Protein AF-A0A950S418-F1 (afdb_monomer_lite)

Sequence (126 aa):
MRTHSRLTGGVRLLCALWLIGSAVWALTDPARAQAVMGIPMGALLAIAGLSFTVGAFLLTGFMSRVCGLVLVGLGVWQTASFGFSVPPIVLAVLGAYFALRGGGAWAMDIYVQKMQDRVRQKALNS

pLDDT: mean 74.9, std 9.91, range [45.03, 87.0]

Structure (mmCIF, N/CA/C/O backbone):
data_AF-A0A950S418-F1
#
_entry.id   AF-A0A950S418-F1
#
loop_
_atom_site.group_PDB
_atom_site.id
_atom_site.type_symbol
_atom_site.label_atom_id
_atom_site.label_alt_id
_atom_site.label_comp_id
_atom_site.label_asym_id
_atom_site.label_entity_id
_atom_site.label_seq_id
_atom_site.pdbx_PDB_ins_code
_atom_site.Cartn_x
_atom_site.Cartn_y
_atom_site.Cartn_z
_atom_site.occupancy
_atom_site.B_iso_or_equiv
_atom_site.auth_seq_id
_atom_site.auth_comp_id
_atom_site.auth_asym_id
_atom_site.auth_atom_id
_atom_site.pdbx_PDB_model_num
ATOM 1 N N . MET A 1 1 ? -24.968 -7.116 12.101 1.00 46.38 1 MET A N 1
ATOM 2 C CA . MET A 1 1 ? -24.102 -5.953 11.776 1.00 46.38 1 MET A CA 1
ATOM 3 C C . MET A 1 1 ? -22.608 -6.098 12.141 1.00 46.38 1 MET A C 1
ATOM 5 O O . MET A 1 1 ? -21.817 -5.330 11.616 1.00 46.38 1 MET A O 1
ATOM 9 N N . ARG A 1 2 ? -22.155 -7.076 12.954 1.00 45.03 2 ARG A N 1
ATOM 10 C CA . ARG A 1 2 ? -20.724 -7.216 13.345 1.00 45.03 2 ARG A CA 1
ATOM 11 C C . ARG A 1 2 ? -19.779 -7.804 12.277 1.00 45.03 2 ARG A C 1
ATOM 13 O O . ARG A 1 2 ? -18.569 -7.633 12.377 1.00 45.03 2 ARG A O 1
ATOM 20 N N . THR A 1 3 ? -20.300 -8.490 11.262 1.00 49.09 3 THR A N 1
ATOM 21 C CA . THR A 1 3 ? -19.509 -9.189 10.230 1.00 49.09 3 THR A CA 1
ATOM 22 C C . THR A 1 3 ? -18.834 -8.246 9.234 1.00 49.09 3 THR A C 1
ATOM 24 O O . THR A 1 3 ? -17.681 -8.470 8.876 1.00 49.09 3 THR A O 1
ATOM 27 N N . HIS A 1 4 ? -19.490 -7.146 8.849 1.00 46.62 4 HIS A N 1
ATOM 28 C CA . HIS A 1 4 ? -18.932 -6.191 7.882 1.00 46.62 4 HIS A CA 1
ATOM 29 C C . HIS A 1 4 ? -17.680 -5.460 8.395 1.00 46.62 4 HIS A C 1
ATOM 31 O O . HIS A 1 4 ? -16.752 -5.242 7.624 1.00 46.62 4 HIS A O 1
ATOM 37 N N . SER A 1 5 ? -17.613 -5.148 9.694 1.00 53.38 5 SER A N 1
ATOM 38 C CA . SER A 1 5 ? -16.455 -4.476 10.308 1.00 53.38 5 SER A CA 1
ATOM 39 C C . SER A 1 5 ? -15.208 -5.378 10.352 1.00 53.38 5 SER A C 1
ATOM 41 O O . SER A 1 5 ? -14.100 -4.924 10.063 1.00 53.38 5 SER A O 1
ATOM 43 N N . ARG A 1 6 ? -15.384 -6.685 10.610 1.00 59.31 6 ARG A N 1
ATOM 44 C CA . ARG A 1 6 ? -14.278 -7.663 10.619 1.00 59.31 6 ARG A CA 1
ATOM 45 C C . ARG A 1 6 ? -13.683 -7.888 9.229 1.00 59.31 6 ARG A C 1
ATOM 47 O O . ARG A 1 6 ? -12.469 -8.006 9.102 1.00 59.31 6 ARG A O 1
ATOM 54 N N . LEU A 1 7 ? -14.526 -7.910 8.197 1.00 67.06 7 LEU A N 1
ATOM 55 C CA . LEU A 1 7 ? -14.111 -8.162 6.815 1.00 67.06 7 LEU A CA 1
ATOM 56 C C . LEU A 1 7 ? -13.256 -7.007 6.272 1.00 67.06 7 LEU A C 1
ATOM 58 O O . LEU A 1 7 ? -12.179 -7.236 5.731 1.00 67.06 7 LEU A O 1
ATOM 62 N N . THR A 1 8 ? -13.666 -5.758 6.516 1.00 67.75 8 THR A N 1
ATOM 63 C CA . THR A 1 8 ? -12.872 -4.571 6.158 1.00 67.75 8 THR A CA 1
ATOM 64 C C . THR A 1 8 ? -11.548 -4.509 6.928 1.00 67.75 8 THR A C 1
ATOM 66 O O . THR A 1 8 ? -10.521 -4.168 6.342 1.00 67.75 8 THR A O 1
ATOM 69 N N . GLY A 1 9 ? -11.540 -4.890 8.212 1.00 67.19 9 GLY A N 1
ATOM 70 C CA . GLY A 1 9 ? -10.311 -5.003 9.005 1.00 67.19 9 GLY A CA 1
ATOM 71 C C . GLY A 1 9 ? -9.343 -6.066 8.473 1.00 67.19 9 GLY A C 1
ATOM 72 O O . GLY A 1 9 ? -8.149 -5.798 8.356 1.00 67.19 9 GLY A O 1
ATOM 73 N N . GLY A 1 10 ? -9.854 -7.239 8.085 1.00 76.00 10 GLY A N 1
ATOM 74 C CA . GLY A 1 10 ? -9.055 -8.317 7.493 1.00 76.00 10 GLY A CA 1
ATOM 75 C C . GLY A 1 10 ? -8.451 -7.937 6.140 1.00 76.00 10 GLY A C 1
ATOM 76 O O . GLY A 1 10 ? -7.256 -8.124 5.930 1.00 76.00 10 GLY A O 1
ATOM 77 N N . VAL A 1 11 ? -9.242 -7.323 5.253 1.00 77.38 11 VAL A N 1
ATOM 78 C CA . VAL A 1 11 ? -8.758 -6.834 3.947 1.00 77.38 11 VAL A CA 1
ATOM 79 C C . VAL A 1 11 ? -7.674 -5.769 4.129 1.00 77.38 11 VAL A C 1
ATOM 81 O O . VAL A 1 11 ? -6.659 -5.800 3.435 1.00 77.38 11 VAL A O 1
ATOM 84 N N . ARG A 1 12 ? -7.841 -4.865 5.103 1.00 76.56 12 ARG A N 1
ATOM 85 C CA . ARG A 1 12 ? -6.823 -3.867 5.463 1.00 76.56 12 ARG A CA 1
ATOM 86 C C . ARG A 1 12 ? -5.521 -4.518 5.913 1.00 76.56 12 ARG A C 1
ATOM 88 O O . ARG A 1 12 ? -4.457 -4.118 5.455 1.00 76.56 12 ARG A O 1
ATOM 95 N N . LEU A 1 13 ? -5.612 -5.513 6.791 1.00 79.25 13 LEU A N 1
ATOM 96 C CA . LEU A 1 13 ? -4.450 -6.194 7.352 1.00 79.25 13 LEU A CA 1
ATOM 97 C C . LEU A 1 13 ? -3.696 -6.999 6.283 1.00 79.25 13 LEU A C 1
ATOM 99 O O . LEU A 1 13 ? -2.480 -6.880 6.184 1.00 79.25 13 LEU A O 1
ATOM 103 N N . LEU A 1 14 ? -4.415 -7.736 5.431 1.00 83.62 14 LEU A N 1
ATOM 104 C CA . LEU A 1 14 ? -3.823 -8.464 4.304 1.00 83.62 14 LEU A CA 1
ATOM 105 C C . LEU A 1 14 ? -3.154 -7.522 3.298 1.00 83.62 14 LEU A C 1
ATOM 107 O O . LEU A 1 14 ? -2.020 -7.768 2.894 1.00 83.62 14 LEU A O 1
ATOM 111 N N . CYS A 1 15 ? -3.821 -6.425 2.928 1.00 81.50 15 CYS A N 1
ATOM 112 C CA . CYS A 1 15 ? -3.255 -5.437 2.010 1.00 81.50 15 CYS A CA 1
ATOM 113 C C . CYS A 1 15 ? -1.997 -4.785 2.598 1.00 81.50 15 CYS A C 1
ATOM 115 O O . CYS A 1 15 ? -0.991 -4.646 1.907 1.00 81.50 15 CYS A O 1
ATOM 117 N N . ALA A 1 16 ? -2.016 -4.455 3.889 1.00 82.81 16 ALA A N 1
ATOM 118 C CA . ALA A 1 16 ? -0.870 -3.867 4.561 1.00 82.81 16 ALA A CA 1
ATOM 119 C C . ALA A 1 16 ? 0.334 -4.819 4.634 1.00 82.81 16 ALA A C 1
ATOM 121 O O . ALA A 1 16 ? 1.454 -4.411 4.334 1.00 82.81 16 ALA A O 1
ATOM 122 N N . LEU A 1 17 ? 0.105 -6.091 4.976 1.00 85.62 17 LEU A N 1
ATOM 123 C CA . LEU A 1 17 ? 1.155 -7.113 4.981 1.00 85.62 17 LEU A CA 1
ATOM 124 C C . LEU A 1 17 ? 1.742 -7.324 3.585 1.00 85.62 17 LEU A C 1
ATOM 126 O O . LEU A 1 17 ? 2.958 -7.431 3.444 1.00 85.62 17 LEU A O 1
ATOM 130 N N . TRP A 1 18 ? 0.894 -7.338 2.556 1.00 85.94 18 TRP A N 1
ATOM 131 C CA . TRP A 1 18 ? 1.340 -7.467 1.173 1.00 85.94 18 TRP A CA 1
ATOM 132 C C . TRP A 1 18 ? 2.202 -6.276 0.728 1.00 85.94 18 TRP A C 1
ATOM 134 O O . TRP A 1 18 ? 3.260 -6.482 0.137 1.00 85.94 18 TRP A O 1
ATOM 144 N N . LEU A 1 19 ? 1.797 -5.043 1.056 1.00 83.62 19 LEU A N 1
ATOM 145 C CA . LEU A 1 19 ? 2.548 -3.821 0.737 1.00 83.62 19 LEU A CA 1
ATOM 146 C C . LEU A 1 19 ? 3.904 -3.754 1.451 1.00 83.62 19 LEU A C 1
ATOM 148 O O . LEU A 1 19 ? 4.902 -3.361 0.854 1.00 83.62 19 LEU A O 1
ATOM 152 N N . ILE A 1 20 ? 3.949 -4.148 2.725 1.00 86.00 20 ILE A N 1
ATOM 153 C CA . ILE A 1 20 ? 5.199 -4.186 3.490 1.00 86.00 20 ILE A CA 1
ATOM 154 C C . ILE A 1 20 ? 6.109 -5.287 2.948 1.00 86.00 20 ILE A C 1
ATOM 156 O O . ILE A 1 20 ? 7.289 -5.039 2.723 1.00 86.00 20 ILE A O 1
ATOM 160 N N . GLY A 1 21 ? 5.574 -6.485 2.701 1.00 85.50 21 GLY A N 1
ATOM 161 C CA . GLY A 1 21 ? 6.350 -7.608 2.177 1.00 85.50 21 GLY A CA 1
ATOM 162 C C . GLY A 1 21 ? 6.954 -7.317 0.803 1.00 85.50 21 GLY A C 1
ATOM 163 O O . GLY A 1 21 ? 8.134 -7.588 0.586 1.00 85.50 21 GLY A O 1
ATOM 164 N N . SER A 1 22 ? 6.183 -6.711 -0.104 1.00 81.00 22 SER A N 1
ATOM 165 C CA . SER A 1 22 ? 6.676 -6.334 -1.433 1.00 81.00 22 SER A CA 1
ATOM 166 C C . SER A 1 22 ? 7.728 -5.226 -1.370 1.00 81.00 22 SER A C 1
ATOM 168 O O . SER A 1 22 ? 8.738 -5.309 -2.068 1.00 81.00 22 SER A O 1
ATOM 170 N N . ALA A 1 23 ? 7.552 -4.240 -0.486 1.00 83.38 23 ALA A N 1
ATOM 171 C CA . ALA A 1 23 ? 8.549 -3.203 -0.250 1.00 83.38 23 ALA A CA 1
ATOM 172 C C . ALA A 1 23 ? 9.849 -3.763 0.340 1.00 83.38 23 ALA A C 1
ATOM 174 O O . ALA A 1 23 ? 10.930 -3.434 -0.139 1.00 83.38 23 ALA A O 1
ATOM 175 N N . VAL A 1 24 ? 9.758 -4.636 1.348 1.00 87.00 24 VAL A N 1
ATOM 176 C CA . VAL A 1 24 ? 10.931 -5.273 1.966 1.00 87.00 24 VAL A CA 1
ATOM 177 C C . VAL A 1 24 ? 11.679 -6.120 0.943 1.00 87.00 24 VAL A C 1
ATOM 179 O O . VAL A 1 24 ? 12.903 -6.037 0.881 1.00 87.00 24 VAL A O 1
ATOM 182 N N . TRP A 1 25 ? 10.968 -6.876 0.104 1.00 85.69 25 TRP A N 1
ATOM 183 C CA . TRP A 1 25 ? 11.578 -7.648 -0.980 1.00 85.69 25 TRP A CA 1
ATOM 184 C C . TRP A 1 25 ? 12.303 -6.745 -1.987 1.00 85.69 25 TRP A C 1
ATOM 186 O O . TRP A 1 25 ? 13.464 -6.987 -2.314 1.00 85.69 25 TRP A O 1
ATOM 196 N N . ALA A 1 26 ? 11.657 -5.656 -2.413 1.00 81.75 26 ALA A N 1
ATOM 197 C CA . ALA A 1 26 ? 12.261 -4.685 -3.322 1.00 81.75 26 ALA A CA 1
ATOM 198 C C . ALA A 1 26 ? 13.491 -3.983 -2.716 1.00 81.75 26 ALA A C 1
ATOM 200 O O . ALA A 1 26 ? 14.396 -3.600 -3.450 1.00 81.75 26 ALA A O 1
ATOM 201 N N . LEU A 1 27 ? 13.540 -3.825 -1.389 1.00 82.25 27 LEU A N 1
ATOM 202 C CA . LEU A 1 27 ? 14.670 -3.221 -0.675 1.00 82.25 27 LEU A CA 1
ATOM 203 C C . LEU A 1 27 ? 15.805 -4.208 -0.373 1.00 82.25 27 LEU A C 1
ATOM 205 O O . LEU A 1 27 ? 16.952 -3.784 -0.269 1.00 82.25 27 LEU A O 1
ATOM 209 N N . THR A 1 28 ? 15.507 -5.502 -0.220 1.00 87.00 28 THR A N 1
ATOM 210 C CA . THR A 1 28 ? 16.531 -6.528 0.054 1.00 87.00 28 THR A CA 1
ATOM 211 C C . THR A 1 28 ? 17.348 -6.874 -1.184 1.00 87.00 28 THR A C 1
ATOM 213 O O . THR A 1 28 ? 18.548 -7.098 -1.059 1.00 87.00 28 THR A O 1
ATOM 216 N N . ASP A 1 29 ? 16.732 -6.891 -2.368 1.00 85.19 29 ASP A N 1
ATOM 217 C CA . ASP A 1 29 ? 17.437 -7.115 -3.635 1.00 85.19 29 ASP A CA 1
ATOM 218 C C . ASP A 1 29 ? 16.882 -6.206 -4.752 1.00 85.19 29 ASP A C 1
ATOM 220 O O . ASP A 1 29 ? 16.080 -6.631 -5.595 1.00 85.19 29 ASP A O 1
ATOM 224 N N . PRO A 1 30 ? 17.286 -4.923 -4.763 1.00 80.31 30 PRO A N 1
ATOM 225 C CA . PRO A 1 30 ? 16.715 -3.927 -5.664 1.00 80.31 30 PRO A CA 1
ATOM 226 C C . PRO A 1 30 ? 17.102 -4.166 -7.132 1.00 80.31 30 PRO A C 1
ATOM 228 O O . PRO A 1 30 ? 16.318 -3.863 -8.031 1.00 80.31 30 PRO A O 1
ATOM 231 N N . ALA A 1 31 ? 18.263 -4.781 -7.394 1.00 82.00 31 ALA A N 1
ATOM 232 C CA . ALA A 1 31 ? 18.702 -5.150 -8.742 1.00 82.00 31 ALA A CA 1
ATOM 233 C C . ALA A 1 31 ? 17.819 -6.246 -9.344 1.00 82.00 31 ALA A C 1
ATOM 235 O O . ALA A 1 31 ? 17.369 -6.134 -10.489 1.00 82.00 31 ALA A O 1
ATOM 236 N N . ARG A 1 32 ? 17.499 -7.275 -8.554 1.00 81.88 32 ARG A N 1
ATOM 237 C CA . ARG A 1 32 ? 16.565 -8.320 -8.976 1.00 81.88 32 ARG A CA 1
ATOM 238 C C . ARG A 1 32 ? 15.145 -7.785 -9.127 1.00 81.88 32 ARG A C 1
ATOM 240 O O . ARG A 1 32 ? 14.461 -8.147 -10.082 1.00 81.88 32 ARG A O 1
ATOM 247 N N . ALA A 1 33 ? 14.709 -6.903 -8.233 1.00 79.38 33 ALA A N 1
ATOM 248 C CA . ALA A 1 33 ? 13.395 -6.274 -8.322 1.00 79.38 33 ALA A CA 1
ATOM 249 C C . ALA A 1 33 ? 13.250 -5.410 -9.584 1.00 79.38 33 ALA A C 1
ATOM 251 O O . ALA A 1 33 ? 12.245 -5.522 -10.288 1.00 79.38 33 ALA A O 1
ATOM 252 N N . GLN A 1 34 ? 14.273 -4.623 -9.925 1.00 81.56 34 GLN A N 1
ATOM 253 C CA . GLN A 1 34 ? 14.325 -3.868 -11.178 1.00 81.56 34 GLN A CA 1
ATOM 254 C C . GLN A 1 34 ? 14.254 -4.791 -12.399 1.00 81.56 34 GLN A C 1
ATOM 256 O O . GLN A 1 34 ? 13.494 -4.506 -13.323 1.00 81.56 34 GLN A O 1
ATOM 261 N N . ALA A 1 35 ? 15.000 -5.898 -12.405 1.00 80.75 35 ALA A N 1
ATOM 262 C CA . ALA A 1 35 ? 14.989 -6.848 -13.518 1.00 80.75 35 ALA A CA 1
ATOM 263 C C . ALA A 1 35 ? 13.615 -7.514 -13.722 1.00 80.75 35 ALA A C 1
ATOM 265 O O . ALA A 1 35 ? 13.216 -7.768 -14.855 1.00 80.75 35 ALA A O 1
ATOM 266 N N . VAL A 1 36 ? 12.881 -7.775 -12.636 1.00 78.44 36 VAL A N 1
ATOM 267 C CA . VAL A 1 36 ? 11.546 -8.396 -12.683 1.00 78.44 36 VAL A CA 1
ATOM 268 C C . VAL A 1 36 ? 10.455 -7.389 -13.050 1.00 78.44 36 VAL A C 1
ATOM 270 O O . VAL A 1 36 ? 9.529 -7.732 -13.781 1.00 78.44 36 VAL A O 1
ATOM 273 N N . MET A 1 37 ? 10.535 -6.158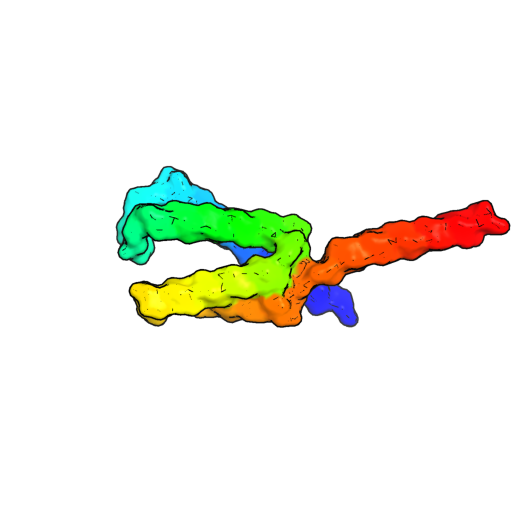 -12.539 1.00 69.69 37 MET A N 1
ATOM 274 C CA . MET A 1 37 ? 9.488 -5.147 -12.729 1.00 69.69 37 MET A CA 1
ATOM 275 C C . MET A 1 37 ? 9.717 -4.250 -13.950 1.00 69.69 37 MET A C 1
ATOM 277 O O . MET A 1 37 ? 8.786 -3.582 -14.388 1.00 69.69 37 MET A O 1
ATOM 281 N N . GLY A 1 38 ? 10.940 -4.192 -14.487 1.00 72.75 38 GLY A N 1
ATOM 282 C CA . GLY A 1 38 ? 11.300 -3.303 -15.598 1.00 72.75 38 GLY A CA 1
ATOM 283 C C . GLY A 1 38 ? 11.274 -1.810 -15.240 1.00 72.75 38 GLY A C 1
ATOM 284 O O . GLY A 1 38 ? 11.338 -0.962 -16.125 1.00 72.75 38 GLY A O 1
ATOM 285 N N . ILE A 1 39 ? 11.172 -1.474 -13.950 1.00 76.31 39 ILE A N 1
ATOM 286 C CA . ILE A 1 39 ? 11.064 -0.098 -13.449 1.00 76.31 39 ILE A CA 1
ATOM 287 C C . ILE A 1 39 ? 12.468 0.431 -13.129 1.00 76.31 39 ILE A C 1
ATOM 289 O O . ILE A 1 39 ? 13.231 -0.263 -12.455 1.00 76.31 39 ILE A O 1
ATOM 293 N N . PRO A 1 40 ? 12.829 1.662 -13.538 1.00 79.62 40 PRO A N 1
ATOM 294 C CA . PRO A 1 40 ? 14.121 2.246 -13.193 1.00 79.62 40 PRO A CA 1
ATOM 295 C C . PRO A 1 40 ? 14.325 2.318 -11.673 1.00 79.62 40 PRO A C 1
ATOM 297 O O . PRO A 1 40 ? 13.421 2.706 -10.931 1.00 79.62 40 PRO A O 1
ATOM 300 N N . MET A 1 41 ? 15.540 1.994 -11.220 1.00 75.00 41 MET A N 1
ATOM 301 C CA . MET A 1 41 ? 15.896 1.840 -9.802 1.00 75.00 41 MET A CA 1
ATOM 302 C C . MET A 1 41 ? 15.429 2.996 -8.902 1.00 75.00 41 MET A C 1
ATOM 304 O O . MET A 1 41 ? 14.901 2.772 -7.815 1.00 75.00 41 MET A O 1
ATOM 308 N N . GLY A 1 42 ? 15.582 4.242 -9.367 1.00 73.75 42 GLY A N 1
ATOM 309 C CA . GLY A 1 42 ? 15.170 5.428 -8.611 1.00 73.75 42 GLY A CA 1
ATOM 310 C C . GLY A 1 42 ? 13.661 5.487 -8.350 1.00 73.75 42 GLY A C 1
ATOM 311 O O . GLY A 1 42 ? 13.238 5.839 -7.252 1.00 73.75 42 GLY A O 1
ATOM 312 N N . ALA A 1 43 ? 12.845 5.076 -9.324 1.00 75.00 43 ALA A N 1
ATOM 313 C CA . ALA A 1 43 ? 11.401 4.972 -9.144 1.00 75.00 43 ALA A CA 1
ATOM 314 C C . ALA A 1 43 ? 11.034 3.749 -8.291 1.00 75.00 43 ALA A C 1
ATOM 316 O O . ALA A 1 43 ? 10.151 3.842 -7.444 1.00 75.00 43 ALA A O 1
ATOM 317 N N . LEU A 1 44 ? 11.742 2.627 -8.455 1.00 77.50 44 LEU A N 1
ATOM 318 C CA . LEU A 1 44 ? 11.505 1.399 -7.693 1.00 77.50 44 LEU A CA 1
ATOM 319 C C . LEU A 1 44 ? 11.703 1.604 -6.184 1.00 77.50 44 LEU A C 1
ATOM 321 O O . LEU A 1 44 ? 10.835 1.226 -5.399 1.00 77.50 44 LEU A O 1
ATOM 325 N N . LEU A 1 45 ? 12.788 2.268 -5.777 1.00 76.56 45 LEU A N 1
ATOM 326 C CA . LEU A 1 45 ? 13.058 2.580 -4.368 1.00 76.56 45 LEU A CA 1
ATOM 327 C C . LEU A 1 45 ? 12.020 3.546 -3.778 1.00 76.56 45 LEU A C 1
ATOM 329 O O . LEU A 1 45 ? 11.558 3.344 -2.653 1.00 76.56 45 LEU A O 1
ATOM 333 N N . ALA A 1 46 ? 11.604 4.559 -4.543 1.00 79.50 46 ALA A N 1
ATOM 334 C CA . ALA A 1 46 ? 10.563 5.492 -4.117 1.00 79.50 46 ALA A CA 1
ATOM 335 C C . ALA A 1 46 ? 9.202 4.792 -3.944 1.00 79.50 46 ALA A C 1
ATOM 337 O O . ALA A 1 46 ? 8.519 4.994 -2.939 1.00 79.50 46 ALA A O 1
ATOM 338 N N . ILE A 1 47 ? 8.828 3.919 -4.884 1.00 79.94 47 ILE A N 1
ATOM 339 C CA . ILE A 1 47 ? 7.594 3.122 -4.821 1.00 79.94 47 ILE A CA 1
ATOM 340 C C . ILE A 1 47 ? 7.650 2.126 -3.658 1.00 79.94 47 ILE A C 1
ATOM 342 O O . ILE A 1 47 ? 6.646 1.952 -2.965 1.00 79.94 47 ILE A O 1
ATOM 346 N N . ALA A 1 48 ? 8.802 1.500 -3.407 1.00 79.88 48 ALA A N 1
ATOM 347 C CA . ALA A 1 48 ? 8.991 0.595 -2.276 1.00 79.88 48 ALA A CA 1
ATOM 348 C C . ALA A 1 48 ? 8.822 1.336 -0.939 1.00 79.88 48 ALA A C 1
ATOM 350 O O . ALA A 1 48 ? 8.054 0.892 -0.085 1.00 79.88 48 ALA A O 1
ATOM 351 N N . GLY A 1 49 ? 9.443 2.508 -0.777 1.00 81.50 49 GLY A N 1
ATOM 352 C CA . GLY A 1 49 ? 9.267 3.347 0.414 1.00 81.50 49 GLY A CA 1
ATOM 353 C C . GLY A 1 49 ? 7.819 3.815 0.616 1.00 81.50 49 GLY A C 1
ATOM 354 O O . GLY A 1 49 ? 7.287 3.754 1.729 1.00 81.50 49 GLY A O 1
ATOM 355 N N . LEU A 1 50 ? 7.139 4.218 -0.461 1.00 81.81 50 LEU A N 1
ATOM 356 C CA . LEU A 1 50 ? 5.716 4.576 -0.426 1.00 81.81 50 LEU A CA 1
ATOM 357 C C . LEU A 1 50 ? 4.832 3.377 -0.059 1.00 81.81 50 LEU A C 1
ATOM 359 O O . LEU A 1 50 ? 3.937 3.498 0.772 1.00 81.81 50 LEU A O 1
ATOM 363 N N . SER A 1 51 ? 5.107 2.201 -0.616 1.00 83.88 51 SER A N 1
ATOM 364 C CA . SER A 1 51 ? 4.357 0.978 -0.307 1.00 83.88 51 SER A CA 1
ATOM 365 C C . SER A 1 51 ? 4.538 0.576 1.158 1.00 83.88 51 SER A C 1
ATOM 367 O O . SER A 1 51 ? 3.558 0.285 1.844 1.00 83.88 51 SER A O 1
ATOM 369 N N . PHE A 1 52 ? 5.766 0.657 1.677 1.00 83.56 52 PHE A N 1
ATOM 370 C CA . PHE A 1 52 ? 6.062 0.387 3.083 1.00 83.56 52 PHE A CA 1
ATOM 371 C C . PHE A 1 52 ? 5.322 1.344 4.026 1.00 83.56 52 PHE A C 1
ATOM 373 O O . PHE A 1 52 ? 4.662 0.906 4.970 1.00 83.56 52 PHE A O 1
ATOM 380 N N . THR A 1 53 ? 5.390 2.651 3.759 1.00 82.38 53 THR A N 1
ATOM 381 C CA . THR A 1 53 ? 4.738 3.676 4.593 1.00 82.38 53 THR A CA 1
ATOM 382 C C . THR A 1 53 ? 3.216 3.553 4.563 1.00 82.38 53 THR A C 1
ATOM 384 O O . THR A 1 53 ? 2.581 3.574 5.619 1.00 82.38 53 THR A O 1
ATOM 387 N N . VAL A 1 54 ? 2.619 3.333 3.388 1.00 82.75 54 VAL A N 1
ATOM 388 C CA . VAL A 1 54 ? 1.175 3.087 3.251 1.00 82.75 54 VAL A CA 1
ATOM 389 C C . VAL A 1 54 ? 0.764 1.809 3.985 1.00 82.75 54 VAL A C 1
ATOM 391 O O . VAL A 1 54 ? -0.233 1.813 4.709 1.00 82.75 54 VAL A O 1
ATOM 394 N N . GLY A 1 55 ? 1.540 0.729 3.872 1.00 80.88 55 GLY A N 1
ATOM 395 C CA . GLY A 1 55 ? 1.296 -0.501 4.625 1.00 80.88 55 GLY A CA 1
ATOM 396 C C . GLY A 1 55 ? 1.344 -0.282 6.143 1.00 80.88 55 GLY A C 1
ATOM 397 O O . GLY A 1 55 ? 0.435 -0.703 6.860 1.00 80.88 55 GLY A O 1
ATOM 398 N N . ALA A 1 56 ? 2.336 0.455 6.647 1.00 78.75 56 ALA A N 1
ATOM 399 C CA . ALA A 1 56 ? 2.445 0.781 8.070 1.00 78.75 56 ALA A CA 1
ATOM 400 C C . ALA A 1 56 ? 1.267 1.642 8.576 1.00 78.75 56 ALA A C 1
ATOM 402 O O . ALA A 1 56 ? 0.713 1.385 9.654 1.00 78.75 56 ALA A O 1
ATOM 403 N N . PHE A 1 57 ? 0.818 2.624 7.790 1.00 79.75 57 PHE A N 1
ATOM 404 C CA . PHE A 1 57 ? -0.359 3.430 8.131 1.00 79.75 57 PHE A CA 1
ATOM 405 C C . PHE A 1 57 ? -1.658 2.616 8.112 1.00 79.75 57 PHE A C 1
ATOM 407 O O . PHE A 1 57 ? -2.502 2.759 9.002 1.00 79.75 57 PHE A O 1
ATOM 414 N N . LEU A 1 58 ? -1.805 1.690 7.164 1.00 76.25 58 LEU A N 1
ATOM 415 C CA . LEU A 1 58 ? -2.945 0.776 7.133 1.00 76.25 58 LEU A CA 1
ATOM 416 C C . LEU A 1 58 ? -2.950 -0.186 8.332 1.00 76.25 58 LEU A C 1
ATOM 418 O O . LEU A 1 58 ? -4.025 -0.431 8.886 1.00 76.25 58 LEU A O 1
ATOM 422 N N . LEU A 1 59 ? -1.794 -0.684 8.788 1.00 77.50 59 LEU A N 1
ATOM 423 C CA . LEU A 1 59 ? -1.701 -1.503 10.008 1.00 77.50 59 LEU A CA 1
ATOM 424 C C . LEU A 1 59 ? -2.143 -0.726 11.250 1.00 77.50 59 LEU A C 1
ATOM 426 O O . LEU A 1 59 ? -3.005 -1.191 11.999 1.00 77.50 59 LEU A O 1
ATOM 430 N N . THR A 1 60 ? -1.594 0.474 11.434 1.00 69.88 60 THR A N 1
ATOM 431 C CA . THR A 1 60 ? -1.905 1.341 12.585 1.00 69.88 60 THR A CA 1
ATOM 432 C C . THR A 1 60 ? -3.325 1.908 12.534 1.00 69.88 60 THR A C 1
ATOM 434 O O . THR A 1 60 ? -3.858 2.368 13.542 1.00 69.88 60 THR A O 1
ATOM 437 N N . GLY A 1 61 ? -3.980 1.841 11.372 1.00 62.88 61 GLY A N 1
ATOM 438 C CA . GLY A 1 61 ? -5.328 2.353 11.160 1.00 62.88 61 GLY A CA 1
ATOM 439 C C . GLY A 1 61 ? -5.413 3.875 11.109 1.00 62.88 61 GLY A C 1
ATOM 440 O O . GLY A 1 61 ? -6.518 4.417 11.053 1.00 62.88 61 GLY A O 1
ATOM 441 N N . PHE A 1 62 ? -4.268 4.553 11.094 1.00 63.25 62 PHE A N 1
ATOM 442 C CA . PHE A 1 62 ? -4.175 5.991 10.932 1.00 63.25 62 PHE A CA 1
ATOM 443 C C . PHE A 1 62 ? -4.420 6.355 9.461 1.00 63.25 62 PHE A C 1
ATOM 445 O O . PHE A 1 62 ? -3.856 5.744 8.559 1.00 63.25 62 PHE A O 1
ATOM 452 N N . MET A 1 63 ? -5.300 7.329 9.203 1.00 68.12 63 MET A N 1
ATOM 453 C CA . MET A 1 63 ? -5.524 7.892 7.861 1.00 68.12 63 MET A CA 1
ATOM 454 C C . MET A 1 63 ? -5.805 6.865 6.741 1.00 68.12 63 MET A C 1
ATOM 456 O O . MET A 1 63 ? -5.388 7.043 5.597 1.00 68.12 63 MET A O 1
ATOM 460 N N . SER A 1 64 ? -6.576 5.810 7.034 1.00 70.50 64 SER A N 1
ATOM 461 C CA . SER A 1 64 ? -6.921 4.752 6.061 1.00 70.50 64 SER A CA 1
ATOM 462 C C . SER A 1 64 ? -7.531 5.269 4.748 1.00 70.50 64 SER A C 1
ATOM 464 O O . SER A 1 64 ? -7.288 4.692 3.692 1.00 70.50 64 SER A O 1
ATOM 466 N N . ARG A 1 65 ? -8.260 6.393 4.790 1.00 73.31 65 ARG A N 1
ATOM 467 C CA . ARG A 1 65 ? -8.792 7.062 3.591 1.00 73.31 65 ARG A CA 1
ATOM 468 C C . ARG A 1 65 ? -7.706 7.707 2.734 1.00 73.31 65 ARG A C 1
ATOM 470 O O . ARG A 1 65 ? -7.740 7.576 1.518 1.00 73.31 65 ARG A O 1
ATOM 477 N N . VAL A 1 66 ? -6.741 8.374 3.367 1.00 75.75 66 VAL A N 1
ATOM 478 C CA . VAL A 1 66 ? -5.602 9.000 2.678 1.00 75.75 66 VAL A CA 1
ATOM 479 C C . VAL A 1 66 ? -4.727 7.917 2.058 1.00 75.75 66 VAL A C 1
ATOM 481 O O . VAL A 1 66 ? -4.376 8.015 0.890 1.00 75.75 66 VAL A O 1
ATOM 484 N N . CYS A 1 67 ? -4.477 6.828 2.791 1.00 80.62 67 CYS A N 1
ATOM 485 C CA . CYS A 1 67 ? -3.809 5.643 2.254 1.00 80.62 67 CYS A CA 1
ATOM 486 C C . CYS A 1 67 ? -4.553 5.081 1.037 1.00 80.62 67 CYS A C 1
ATOM 488 O O . CYS A 1 67 ? -3.930 4.770 0.029 1.00 80.62 67 CYS A O 1
ATOM 490 N N . GLY A 1 68 ? -5.887 5.010 1.101 1.00 75.88 68 GLY A N 1
ATOM 491 C CA . GLY A 1 68 ? -6.723 4.620 -0.032 1.00 75.88 68 GLY A CA 1
ATOM 492 C C . GLY A 1 68 ? -6.522 5.512 -1.259 1.00 75.88 68 GLY A C 1
ATOM 493 O O . GLY A 1 68 ? -6.298 4.998 -2.350 1.00 75.88 68 GLY A O 1
ATOM 494 N N . LEU A 1 69 ? -6.519 6.838 -1.087 1.00 80.06 69 LEU A N 1
ATOM 495 C CA . LEU A 1 69 ? -6.267 7.790 -2.178 1.00 80.06 69 LEU A CA 1
ATOM 496 C C . LEU A 1 69 ? -4.864 7.639 -2.776 1.00 80.06 69 LEU A C 1
ATOM 498 O O . LEU A 1 69 ? -4.719 7.658 -3.996 1.00 80.06 69 LEU A O 1
ATOM 502 N N . VAL A 1 70 ? -3.847 7.438 -1.935 1.00 82.06 70 VAL A N 1
ATOM 503 C CA . VAL A 1 70 ? -2.470 7.193 -2.390 1.00 82.06 70 VAL A CA 1
ATOM 504 C C . VAL A 1 70 ? -2.390 5.896 -3.199 1.00 82.06 70 VAL A C 1
ATOM 506 O O . VAL A 1 70 ? -1.760 5.879 -4.251 1.00 82.06 70 VAL A O 1
ATOM 509 N N . LEU A 1 71 ? -3.081 4.832 -2.774 1.00 81.56 71 LEU A N 1
ATOM 510 C CA . LEU A 1 71 ? -3.144 3.567 -3.515 1.00 81.56 71 LEU A CA 1
ATOM 511 C C . LEU A 1 71 ? -3.869 3.699 -4.859 1.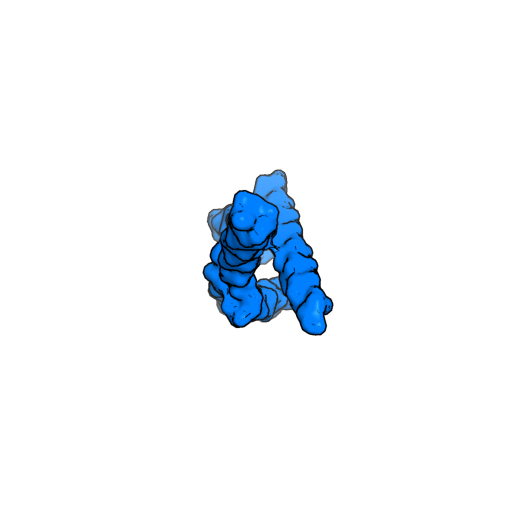00 81.56 71 LEU A C 1
ATOM 513 O O . LEU A 1 71 ? -3.409 3.129 -5.846 1.00 81.56 71 LEU A O 1
ATOM 517 N N . VAL A 1 72 ? -4.957 4.476 -4.922 1.00 82.25 72 VAL A N 1
ATOM 518 C CA . VAL A 1 72 ? -5.626 4.800 -6.195 1.00 82.25 72 VAL A CA 1
ATOM 519 C C . VAL A 1 72 ? -4.671 5.547 -7.116 1.00 82.25 72 VAL A C 1
ATOM 521 O O . VAL A 1 72 ? -4.496 5.141 -8.261 1.00 82.25 72 VAL A O 1
ATOM 524 N N . GLY A 1 73 ? -4.025 6.602 -6.615 1.00 81.31 73 GLY A N 1
ATOM 525 C CA . GLY A 1 73 ? -3.078 7.398 -7.393 1.00 81.31 73 GLY A CA 1
ATOM 526 C C . GLY A 1 73 ? -1.918 6.561 -7.928 1.00 81.31 73 GLY A C 1
ATOM 527 O O . GLY A 1 73 ? -1.617 6.629 -9.117 1.00 81.31 73 GLY A O 1
ATOM 528 N N . LEU A 1 74 ? -1.323 5.715 -7.081 1.00 80.25 74 LEU A N 1
ATOM 529 C CA . LEU A 1 74 ? -0.246 4.807 -7.475 1.00 80.25 74 LEU A CA 1
ATOM 530 C C . LEU A 1 74 ? -0.709 3.772 -8.503 1.00 80.25 74 LEU A C 1
ATOM 532 O O . LEU A 1 74 ? -0.015 3.571 -9.495 1.00 80.25 74 LEU A O 1
ATOM 536 N N . GLY A 1 75 ? -1.875 3.151 -8.312 1.00 78.38 75 GLY A N 1
ATOM 537 C CA . GLY A 1 75 ? -2.412 2.170 -9.257 1.00 78.38 75 GLY A CA 1
ATOM 538 C C . GLY A 1 75 ? -2.739 2.781 -10.623 1.00 78.38 75 GLY A C 1
ATOM 539 O O . GLY A 1 75 ? -2.385 2.215 -11.658 1.00 78.38 75 GLY A O 1
ATOM 540 N N . VAL A 1 76 ? -3.346 3.972 -10.647 1.00 81.94 76 VAL A N 1
ATOM 541 C CA . VAL A 1 76 ? -3.637 4.703 -11.893 1.00 81.94 76 VAL A CA 1
ATOM 542 C C . VAL A 1 76 ? -2.345 5.126 -12.587 1.00 81.94 76 VAL A C 1
ATOM 544 O O . VAL A 1 76 ? -2.199 4.891 -13.785 1.00 81.94 76 VAL A O 1
ATOM 547 N N . TRP A 1 77 ? -1.390 5.691 -11.844 1.00 79.75 77 TRP A N 1
ATOM 548 C CA . TRP A 1 77 ? -0.100 6.099 -12.399 1.00 79.75 77 TRP A CA 1
ATOM 549 C C . TRP A 1 77 ? 0.679 4.906 -12.961 1.00 79.75 77 TRP A C 1
ATOM 551 O O . TRP A 1 77 ? 1.139 4.968 -14.095 1.00 79.75 77 TRP A O 1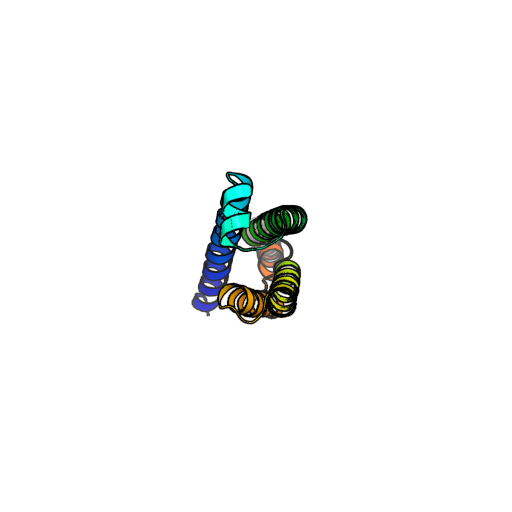
ATOM 561 N N . GLN A 1 78 ? 0.749 3.785 -12.237 1.00 74.62 78 GLN A N 1
ATOM 562 C CA . GLN A 1 78 ? 1.406 2.568 -12.722 1.00 74.62 78 GLN A CA 1
ATOM 563 C C . GLN A 1 78 ? 0.737 2.010 -13.983 1.00 74.62 78 GLN A C 1
ATOM 565 O O . GLN A 1 78 ? 1.435 1.628 -14.918 1.00 74.62 78 GLN A O 1
ATOM 570 N N . THR A 1 79 ? -0.598 2.012 -14.041 1.00 79.50 79 THR A N 1
ATOM 571 C CA . THR A 1 79 ? -1.338 1.572 -15.237 1.00 79.50 79 THR A CA 1
ATOM 572 C C . THR A 1 79 ? -1.068 2.496 -16.429 1.00 79.50 79 THR A C 1
ATOM 574 O O . THR A 1 79 ? -0.907 2.028 -17.554 1.00 79.50 79 THR A O 1
ATOM 577 N N . ALA A 1 80 ? -0.978 3.808 -16.192 1.00 80.19 80 ALA A N 1
ATOM 578 C CA . ALA A 1 80 ? -0.695 4.796 -17.231 1.00 80.19 80 ALA A CA 1
ATOM 579 C C . ALA A 1 80 ? 0.769 4.770 -17.709 1.00 80.19 80 ALA A C 1
ATOM 581 O O . ALA A 1 80 ? 1.023 4.981 -18.890 1.00 80.19 80 ALA A O 1
ATOM 582 N N . SER A 1 81 ? 1.730 4.524 -16.812 1.00 78.25 81 SER A N 1
ATOM 583 C CA . SER A 1 81 ? 3.168 4.543 -17.121 1.00 78.25 81 SER A CA 1
ATOM 584 C C . SER A 1 81 ? 3.707 3.215 -17.651 1.00 78.25 81 SER A C 1
ATOM 586 O O . SER A 1 81 ? 4.596 3.226 -18.496 1.00 78.25 81 SER A O 1
ATOM 588 N N . PHE A 1 82 ? 3.190 2.083 -17.170 1.00 71.94 82 PHE A N 1
ATOM 589 C CA . PHE A 1 82 ? 3.722 0.749 -17.487 1.00 71.94 82 PHE A CA 1
ATOM 590 C C . PHE A 1 82 ? 2.722 -0.142 -18.239 1.00 71.94 82 PHE A C 1
ATOM 592 O O . PHE A 1 82 ? 3.035 -1.285 -18.565 1.00 71.94 82 PHE A O 1
ATOM 599 N N . GLY A 1 83 ? 1.532 0.380 -18.550 1.00 69.88 83 GLY A N 1
ATOM 600 C CA . GLY A 1 83 ? 0.486 -0.337 -19.271 1.00 69.88 83 GLY A CA 1
ATOM 601 C C . GLY A 1 83 ? -0.405 -1.201 -18.375 1.00 69.88 83 GLY A C 1
ATOM 602 O O . GLY A 1 83 ? -0.323 -1.200 -17.144 1.00 69.88 83 GLY A O 1
ATOM 603 N N . PHE A 1 84 ? -1.313 -1.937 -19.016 1.00 70.12 84 PHE A N 1
ATOM 604 C CA . PHE A 1 84 ? -2.338 -2.711 -18.323 1.00 70.12 84 PHE A CA 1
ATOM 605 C C . PHE A 1 84 ? -1.727 -3.939 -17.638 1.00 70.12 84 PHE A C 1
ATOM 607 O O . PHE A 1 84 ? -1.208 -4.838 -18.295 1.00 70.12 84 PHE A O 1
ATOM 614 N N . SER A 1 85 ? -1.812 -4.001 -16.310 1.00 67.25 85 SER A N 1
ATOM 615 C CA . SER A 1 85 ? -1.402 -5.177 -15.542 1.00 67.25 85 SER A CA 1
ATOM 616 C C . SER A 1 85 ? -2.306 -5.385 -14.326 1.00 67.25 85 SER A C 1
ATOM 618 O O . SER A 1 85 ? -2.914 -4.453 -13.801 1.00 67.25 85 SER A O 1
ATOM 620 N N . VAL A 1 86 ? -2.439 -6.641 -13.893 1.00 68.50 86 VAL A N 1
ATOM 621 C CA . VAL A 1 86 ? -3.354 -7.032 -12.806 1.00 68.50 86 VAL A CA 1
ATOM 622 C C . VAL A 1 86 ? -3.003 -6.368 -11.458 1.00 68.50 86 VAL A C 1
ATOM 624 O O . VAL A 1 86 ? -3.918 -5.852 -10.811 1.00 68.50 86 VAL A O 1
ATOM 627 N N . PRO A 1 87 ? -1.728 -6.306 -11.015 1.00 75.62 87 PRO A N 1
ATOM 628 C CA . PRO A 1 8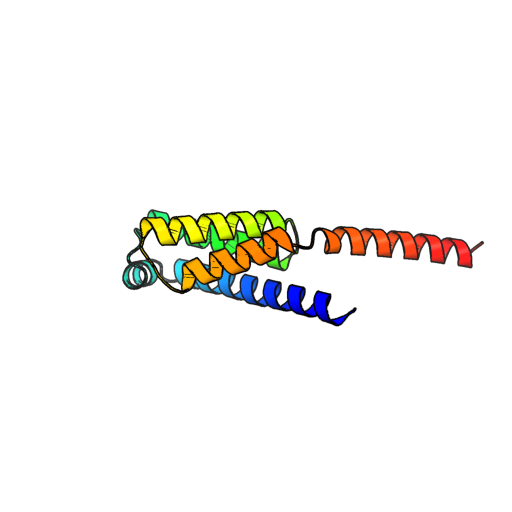7 ? -1.377 -5.735 -9.710 1.00 75.62 87 PRO A CA 1
ATOM 629 C C . PRO A 1 87 ? -1.783 -4.258 -9.488 1.00 75.62 87 PRO A C 1
ATOM 631 O O . PRO A 1 87 ? -2.388 -3.977 -8.450 1.00 75.62 87 PRO A O 1
ATOM 634 N N . PRO A 1 88 ? -1.534 -3.306 -10.413 1.00 74.50 88 PRO A N 1
ATOM 635 C CA . PRO A 1 88 ? -1.914 -1.906 -10.214 1.00 74.50 88 PRO A CA 1
ATOM 636 C C . PRO A 1 88 ? -3.428 -1.677 -10.233 1.00 74.50 88 PRO A C 1
ATOM 638 O O . PRO A 1 88 ? -3.924 -0.813 -9.509 1.00 74.50 88 PRO A O 1
ATOM 641 N N . ILE A 1 89 ? -4.187 -2.481 -10.981 1.00 75.62 89 ILE A N 1
ATOM 642 C CA . ILE A 1 89 ? -5.656 -2.410 -10.978 1.00 75.62 89 ILE A CA 1
ATOM 643 C C . ILE A 1 89 ? -6.203 -2.871 -9.629 1.00 75.62 89 ILE A C 1
ATOM 645 O O . ILE A 1 89 ? -7.070 -2.214 -9.052 1.00 75.62 89 ILE A O 1
ATOM 649 N N . VAL A 1 90 ? -5.667 -3.968 -9.088 1.00 79.62 90 VAL A N 1
ATOM 650 C CA . VAL A 1 90 ? -6.035 -4.451 -7.750 1.00 79.62 90 VAL A CA 1
ATOM 651 C C . VAL A 1 90 ? -5.716 -3.393 -6.692 1.00 79.62 90 VAL A C 1
ATOM 653 O O . VAL A 1 90 ? -6.544 -3.147 -5.815 1.00 79.62 90 VAL A O 1
ATOM 656 N N . LEU A 1 91 ? -4.574 -2.707 -6.803 1.00 79.56 91 LEU A N 1
ATOM 657 C CA . LEU A 1 91 ? -4.221 -1.595 -5.916 1.00 79.56 91 LEU A CA 1
ATOM 658 C C . LEU A 1 91 ? -5.189 -0.418 -6.030 1.00 79.56 91 LEU A C 1
ATOM 660 O O . LEU A 1 91 ? -5.608 0.112 -5.002 1.00 79.56 91 LEU A O 1
ATOM 664 N N . ALA A 1 92 ? -5.597 -0.047 -7.243 1.00 77.75 92 ALA A N 1
ATOM 665 C CA . ALA A 1 92 ? -6.565 1.023 -7.448 1.00 77.75 92 ALA A CA 1
AT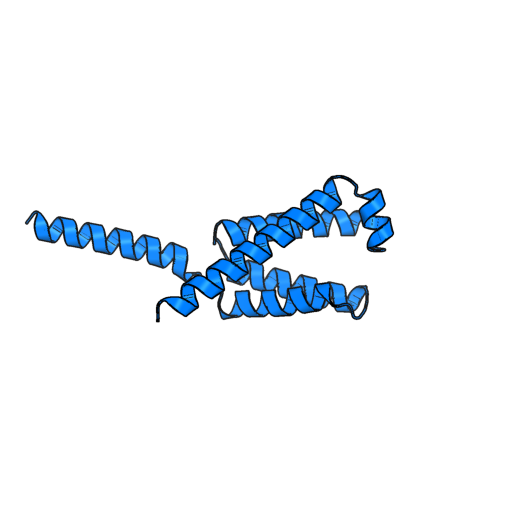OM 666 C C . ALA A 1 92 ? -7.947 0.667 -6.875 1.00 77.75 92 ALA A C 1
ATOM 668 O O . ALA A 1 92 ? -8.573 1.491 -6.209 1.00 77.75 92 ALA A O 1
ATOM 669 N N . VAL A 1 93 ? -8.408 -0.573 -7.059 1.00 82.81 93 VAL A N 1
ATOM 670 C CA . VAL A 1 93 ? -9.696 -1.041 -6.522 1.00 82.81 93 VAL A CA 1
ATOM 671 C C . VAL A 1 93 ? -9.664 -1.133 -4.995 1.00 82.81 93 VAL A C 1
ATOM 673 O O . VAL A 1 93 ? -10.586 -0.651 -4.332 1.00 82.81 93 VAL A O 1
ATOM 676 N N . LEU A 1 94 ? -8.602 -1.701 -4.413 1.00 79.44 94 LEU A N 1
ATOM 677 C CA . LEU A 1 94 ? -8.421 -1.745 -2.958 1.00 79.44 94 LEU A CA 1
ATOM 678 C C . LEU A 1 94 ? -8.272 -0.337 -2.374 1.00 79.44 94 LEU A C 1
ATOM 680 O O . LEU A 1 94 ? -8.861 -0.035 -1.337 1.00 79.44 94 LEU A O 1
ATOM 684 N N . GLY A 1 95 ? -7.548 0.543 -3.063 1.00 77.38 95 GLY A N 1
ATOM 685 C CA . GLY A 1 95 ? -7.413 1.948 -2.711 1.00 77.38 95 GLY A CA 1
ATOM 686 C C . GLY A 1 95 ? -8.758 2.668 -2.694 1.00 77.38 95 GLY A C 1
ATOM 687 O O . GLY A 1 95 ? -9.090 3.312 -1.703 1.00 77.38 95 GLY A O 1
ATOM 688 N N . ALA A 1 96 ? -9.581 2.494 -3.731 1.00 79.38 96 ALA A 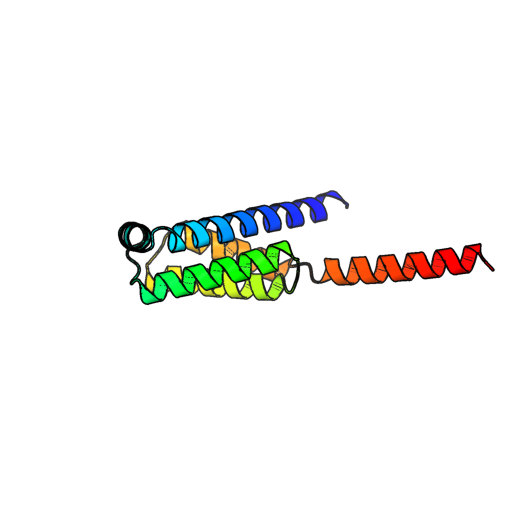N 1
ATOM 689 C CA . ALA A 1 96 ? -10.922 3.071 -3.802 1.00 79.38 96 ALA A CA 1
ATOM 690 C C . ALA A 1 96 ? -11.829 2.501 -2.703 1.00 79.38 96 ALA A C 1
ATOM 692 O O . ALA A 1 96 ? -12.551 3.245 -2.036 1.00 79.38 96 ALA A O 1
ATOM 693 N N . TYR A 1 97 ? -11.734 1.196 -2.439 1.00 79.06 97 TYR A N 1
ATOM 694 C CA . TYR A 1 97 ? -12.433 0.554 -1.332 1.00 79.06 97 TYR A CA 1
ATOM 695 C C . TYR A 1 97 ? -12.031 1.162 0.021 1.00 79.06 97 TYR A C 1
ATOM 697 O O . TYR A 1 97 ? -12.906 1.489 0.823 1.00 79.06 97 TYR A O 1
ATOM 705 N N . PHE A 1 98 ? -10.739 1.391 0.272 1.00 73.69 98 PHE A N 1
ATOM 706 C CA . PHE A 1 98 ? -10.269 2.057 1.490 1.00 73.69 98 PHE A CA 1
ATOM 707 C C . PHE A 1 98 ? -10.534 3.565 1.506 1.00 73.69 98 PHE A C 1
ATOM 709 O O . PHE A 1 98 ? -10.704 4.124 2.579 1.00 73.69 98 PHE A O 1
ATOM 716 N N . ALA A 1 99 ? -10.626 4.251 0.374 1.00 71.19 99 ALA A N 1
ATOM 717 C CA . ALA A 1 99 ? -11.009 5.661 0.344 1.00 71.19 99 ALA A CA 1
ATOM 718 C C . ALA A 1 99 ? -12.490 5.828 0.726 1.00 71.19 99 ALA A C 1
ATOM 720 O O . ALA A 1 99 ? -12.833 6.667 1.561 1.00 71.19 99 ALA A O 1
ATOM 721 N N . LEU A 1 100 ? -13.355 4.971 0.175 1.00 71.88 100 LEU A N 1
ATOM 722 C CA . LEU A 1 100 ? -14.805 5.012 0.378 1.00 71.88 100 LEU A CA 1
ATOM 723 C C . LEU A 1 100 ? -15.241 4.394 1.713 1.00 71.88 100 LEU A C 1
ATOM 725 O O . LEU A 1 100 ? -16.184 4.876 2.339 1.00 71.88 100 LEU A O 1
ATOM 729 N N . ARG A 1 101 ? -14.564 3.334 2.174 1.00 69.06 101 ARG A N 1
ATOM 730 C CA . ARG A 1 101 ? -14.888 2.626 3.430 1.00 69.06 101 ARG A CA 1
ATOM 731 C C . ARG A 1 101 ? -13.844 2.773 4.530 1.00 69.06 101 ARG A C 1
ATOM 733 O O . ARG A 1 101 ? -14.019 2.205 5.607 1.00 69.06 101 ARG A O 1
ATOM 740 N N . GLY A 1 102 ? -12.770 3.518 4.287 1.00 57.44 102 GLY A N 1
ATOM 741 C CA . GLY A 1 102 ? -11.671 3.720 5.227 1.00 57.44 102 GLY A CA 1
ATOM 742 C C . GLY A 1 102 ? -12.170 4.233 6.559 1.00 57.44 102 GLY A C 1
ATOM 743 O O . GLY A 1 102 ? -12.705 5.343 6.670 1.00 57.44 102 GLY A O 1
ATOM 744 N N . GLY A 1 103 ? -11.998 3.378 7.564 1.00 55.66 103 GLY A N 1
ATOM 745 C CA . GLY A 1 103 ? -12.338 3.630 8.947 1.00 55.66 103 GLY A CA 1
ATOM 746 C C . GLY A 1 103 ? -11.445 4.708 9.543 1.00 55.66 103 GLY A C 1
ATOM 747 O O . GLY A 1 103 ? -10.455 4.400 10.194 1.00 55.66 103 GLY A O 1
ATOM 748 N N . GLY A 1 104 ? -11.852 5.968 9.394 1.00 49.00 104 GLY A N 1
ATOM 749 C CA . GLY A 1 104 ? -11.611 6.983 10.427 1.00 49.00 104 GLY A CA 1
ATOM 750 C C . GLY A 1 104 ? -12.380 6.671 11.723 1.00 49.00 104 GLY A C 1
ATOM 751 O O . GLY A 1 104 ? -12.105 7.247 12.767 1.00 49.00 104 GLY A O 1
ATOM 752 N N . ALA A 1 105 ? -13.304 5.707 11.666 1.00 50.28 105 ALA A N 1
ATOM 753 C CA . ALA A 1 105 ? -14.099 5.270 12.798 1.00 50.28 105 ALA A CA 1
ATOM 754 C C . ALA A 1 105 ? -13.288 4.530 13.866 1.00 50.28 105 ALA A C 1
ATOM 756 O O . ALA A 1 105 ? -13.679 4.593 15.008 1.00 50.28 105 ALA A O 1
ATOM 757 N N . TRP A 1 106 ? -12.147 3.883 13.584 1.00 53.03 106 TRP A N 1
ATOM 758 C CA . TRP A 1 106 ? -11.526 3.032 14.617 1.00 53.03 106 TRP A CA 1
ATOM 759 C C . TRP A 1 106 ? -10.899 3.828 15.776 1.00 53.03 106 TRP A C 1
ATOM 761 O O . TRP A 1 106 ? -11.087 3.481 16.937 1.00 53.03 106 TRP A O 1
ATOM 771 N N . ALA A 1 107 ? -10.215 4.941 15.487 1.00 53.44 107 ALA A N 1
ATOM 772 C CA . ALA A 1 107 ? -9.679 5.817 16.533 1.00 53.44 107 ALA A CA 1
ATOM 773 C C . ALA A 1 107 ? -10.794 6.588 17.266 1.00 53.44 107 ALA A C 1
ATOM 775 O O . ALA A 1 107 ? -10.739 6.745 18.486 1.00 53.44 107 ALA A O 1
ATOM 776 N N . MET A 1 108 ? -11.828 7.013 16.531 1.00 51.56 108 MET A N 1
ATOM 777 C CA . MET A 1 108 ? -13.005 7.673 17.099 1.00 51.56 108 MET A CA 1
ATOM 778 C C . MET A 1 108 ? -13.836 6.706 17.955 1.00 51.56 108 MET A C 1
ATOM 780 O O . MET A 1 108 ? -14.252 7.075 19.043 1.00 51.56 108 MET A O 1
ATOM 784 N N . ASP A 1 109 ? -14.005 5.454 17.532 1.00 57.25 109 ASP A N 1
ATOM 785 C CA . ASP A 1 109 ? -14.730 4.402 18.251 1.00 57.25 109 ASP A CA 1
ATOM 786 C C . ASP A 1 109 ? -13.990 4.013 19.529 1.00 57.25 109 ASP A C 1
ATOM 788 O O . ASP A 1 109 ? -14.624 3.870 20.567 1.00 57.25 109 ASP A O 1
ATOM 792 N N . ILE A 1 110 ? -12.654 3.908 19.503 1.00 63.00 110 ILE A N 1
ATOM 793 C CA . ILE A 1 110 ? -11.857 3.671 20.719 1.00 63.00 110 ILE A CA 1
ATOM 794 C C . ILE A 1 110 ? -11.971 4.860 21.682 1.00 63.00 110 ILE A C 1
ATOM 796 O O . ILE A 1 110 ? -12.078 4.665 22.893 1.00 63.00 110 ILE A O 1
ATOM 800 N N . TYR A 1 111 ? -11.952 6.095 21.174 1.00 65.44 111 TYR A N 1
ATOM 801 C CA . TYR A 1 111 ? -12.128 7.286 22.006 1.00 65.44 111 TYR A CA 1
ATOM 802 C C . TYR A 1 111 ? -13.535 7.358 22.615 1.00 65.44 111 TYR A C 1
ATOM 804 O O . TYR A 1 111 ? -13.672 7.571 23.820 1.00 65.44 111 TYR A O 1
ATOM 812 N N . VAL A 1 112 ? -14.571 7.126 21.808 1.00 71.50 112 VAL A N 1
ATOM 813 C CA . VAL A 1 112 ? -15.974 7.113 22.237 1.00 71.50 112 VAL A CA 1
ATOM 814 C C . VAL A 1 112 ? -16.226 5.972 23.221 1.00 71.50 112 VAL A C 1
ATOM 816 O O . VAL A 1 112 ? -16.845 6.219 24.250 1.00 71.50 112 VAL A O 1
ATOM 819 N N . GLN A 1 113 ? -15.686 4.771 22.990 1.00 75.69 113 GLN A N 1
ATOM 820 C CA . GLN A 1 113 ? -15.749 3.661 23.949 1.00 75.69 113 GLN A CA 1
ATOM 821 C C . GLN A 1 113 ? -15.093 4.041 25.278 1.00 75.69 113 GLN A C 1
ATOM 823 O O . GLN A 1 113 ? -15.729 3.937 26.320 1.00 75.69 113 GLN A O 1
ATOM 828 N N . LYS A 1 114 ? -13.878 4.605 25.255 1.00 80.94 114 LYS A N 1
ATOM 829 C CA . LYS A 1 114 ? -13.203 5.075 26.478 1.00 80.94 114 LYS A CA 1
ATOM 830 C C . LYS A 1 114 ? -13.968 6.190 27.198 1.00 80.94 114 LYS A C 1
ATOM 832 O O . LYS A 1 114 ? -13.872 6.302 28.420 1.00 80.94 114 LYS A O 1
ATOM 837 N N . MET A 1 115 ? -14.687 7.046 26.472 1.00 80.19 115 MET A N 1
ATOM 838 C CA . MET A 1 115 ? -15.548 8.068 27.075 1.00 80.19 115 MET A CA 1
ATOM 839 C C . MET A 1 115 ? -16.813 7.457 27.680 1.00 80.19 115 MET A C 1
ATOM 841 O O . MET A 1 115 ? -17.163 7.791 28.809 1.00 80.19 115 MET A O 1
ATOM 845 N N . GLN A 1 116 ? -17.456 6.520 26.984 1.00 83.31 116 GLN A N 1
ATOM 846 C CA . GLN A 1 116 ? -18.622 5.792 27.489 1.00 83.31 116 GLN A CA 1
ATOM 847 C C . GLN A 1 116 ? -18.283 4.961 28.731 1.00 83.31 116 GLN A C 1
ATOM 849 O O . GLN A 1 116 ? -19.053 4.967 29.692 1.00 83.31 116 GLN A O 1
ATOM 854 N N . ASP A 1 117 ? -17.117 4.317 28.758 1.00 85.25 117 ASP A N 1
ATOM 855 C CA . ASP A 1 117 ? -16.643 3.550 29.913 1.00 85.25 117 ASP A CA 1
ATOM 856 C C . ASP A 1 117 ? -16.391 4.456 31.123 1.00 85.25 117 ASP A C 1
ATOM 858 O O . ASP A 1 117 ? -16.796 4.127 32.239 1.00 85.25 117 ASP A O 1
ATOM 862 N N . ARG A 1 118 ? -15.813 5.648 30.910 1.00 83.31 118 ARG A N 1
ATOM 863 C CA . ARG A 1 118 ? -15.639 6.648 31.978 1.00 83.31 118 ARG A CA 1
ATOM 864 C C . ARG A 1 118 ? -16.967 7.178 32.514 1.00 83.31 118 ARG A C 1
ATOM 866 O O . ARG A 1 118 ? -17.091 7.381 33.720 1.00 83.31 118 ARG A O 1
ATOM 873 N N . VAL A 1 119 ? -17.958 7.392 31.650 1.00 82.88 119 VAL A N 1
ATOM 874 C CA . VAL A 1 119 ? -19.304 7.814 32.071 1.00 82.88 119 VAL A CA 1
ATOM 875 C C . VAL A 1 119 ? -20.005 6.699 32.855 1.00 82.88 119 VAL A C 1
ATOM 877 O O . VAL A 1 119 ? -20.559 6.973 33.917 1.00 82.88 119 VAL A O 1
ATOM 880 N N . ARG A 1 120 ? -19.925 5.440 32.403 1.00 82.75 120 ARG A N 1
ATOM 881 C CA . ARG A 1 120 ? -20.472 4.284 33.138 1.00 82.75 120 ARG A CA 1
ATOM 882 C C . ARG A 1 120 ? -19.834 4.107 34.512 1.00 82.75 120 ARG A C 1
ATOM 884 O O . ARG A 1 120 ? -20.555 3.886 35.476 1.00 82.75 120 ARG A O 1
ATOM 891 N N . GLN A 1 121 ? -18.512 4.238 34.617 1.00 81.31 121 GLN A N 1
ATOM 892 C CA . GLN A 1 121 ? -17.828 4.167 35.911 1.00 81.31 121 GLN A CA 1
ATOM 893 C C . GLN A 1 121 ? -18.247 5.300 36.852 1.00 81.31 121 GLN A C 1
ATOM 895 O O . GLN A 1 121 ? -18.427 5.059 38.040 1.00 81.31 121 GLN A O 1
ATOM 900 N N . LYS A 1 122 ? -18.459 6.519 36.338 1.00 81.81 122 LYS A N 1
ATOM 901 C CA . LYS A 1 122 ? -18.993 7.622 37.152 1.00 81.81 122 LYS A CA 1
ATOM 902 C C . LYS A 1 122 ? -20.421 7.366 37.636 1.00 81.81 122 LYS A C 1
ATOM 904 O O . LYS A 1 122 ? -20.722 7.713 38.766 1.00 81.81 122 LYS A O 1
ATOM 909 N N . ALA A 1 123 ? -21.273 6.757 36.812 1.00 77.62 123 ALA A N 1
ATOM 910 C CA . ALA A 1 123 ? -22.651 6.435 37.187 1.00 77.62 123 ALA A CA 1
ATOM 911 C C . ALA A 1 123 ? -22.760 5.295 38.218 1.00 77.62 123 ALA A C 1
ATOM 913 O O . ALA A 1 123 ? -23.747 5.229 38.932 1.00 77.62 123 ALA A O 1
ATOM 914 N N . LEU A 1 124 ? -21.772 4.395 38.282 1.00 78.88 124 LEU A N 1
ATOM 915 C CA . LEU A 1 124 ? -21.719 3.308 39.271 1.00 78.88 124 LEU A CA 1
ATOM 916 C C . LEU A 1 124 ? -21.108 3.739 40.615 1.00 78.88 124 LEU A C 1
ATOM 918 O O . LEU A 1 124 ? -21.348 3.084 41.622 1.00 78.88 124 LEU A O 1
ATOM 922 N N . ASN A 1 125 ? -20.302 4.805 40.614 1.00 75.25 125 ASN A N 1
ATOM 923 C CA . ASN A 1 125 ? -19.598 5.323 41.792 1.00 75.25 125 ASN A CA 1
ATOM 924 C C . ASN A 1 125 ? -20.257 6.583 42.393 1.00 75.25 125 ASN A C 1
ATOM 926 O O . ASN A 1 125 ? -19.656 7.215 43.264 1.00 75.25 125 ASN A O 1
ATOM 930 N N . SER A 1 126 ? -21.437 6.972 41.902 1.00 58.31 126 SER A N 1
ATOM 931 C CA . SER A 1 126 ? -22.279 8.052 42.435 1.00 58.31 126 SER A CA 1
ATOM 932 C C . SER A 1 126 ? -23.558 7.477 43.016 1.00 58.31 126 SER A C 1
ATOM 934 O O . SER A 1 126 ? -24.139 8.201 43.851 1.00 58.31 126 SER A O 1
#

Secondary structure (DSSP, 8-state):
-HHHHHHHHHHHHHHHHHHHHHHHHHHH-HHHHHHHH---HHHHHHHHHHHHHHHHHHHHTTTHHHHHHHHHHHHHHHHHHH-S-HHHHHHHHHHHHHHHH--THHHHHHHHHHHHHHHHHHHH--

Radius of gyration: 18.53 Å; chains: 1; bounding box: 43×18×62 Å

Foldseek 3Di:
DVVVVVVLLVLLLVQLVVLQVQLVVCVVCVVVVCVVLVDPSVVSNVSSVLSNVLSVCSNVLHPLLVSLVVLLVQLVVCCVPVNDDDVSVVSNVSSVVSNVVRPPPPVVVVVVVVVVVVVVVVVVVD